Protein AF-A0A9W6RTG1-F1 (afdb_monomer)

Nearest PDB structures (foldseek):
  6u0s-assembly1_D  TM=9.803E-01  e=1.598E-03  Streptomyces marincola
  4cy8-assembly1_B  TM=9.470E-01  e=1.243E-03  Pseudomonas nitroreducens HBP1
  4cy8-assembly1_C  TM=9.472E-01  e=1.598E-03  Pseudomonas nitroreducens HBP1
  4cy8-assembly1_A  TM=9.463E-01  e=1.500E-03  Pseudomonas nitroreducens HBP1
  4z2r-assembly1_B  TM=8.824E-01  e=1.928E-03  Pseudomonas nitroreducens HBP1

Secondary structure (DSSP, 8-state):
---SEEEEEEEE-SS-EEEEEEETTT--EEEEEES-----S-TT-HHHHHTT---TT----------------TTHHHHH--S------TT-

Organism: NCBI:txid478107

pLDDT: mean 88.79, std 11.15, range [56.56, 98.44]

InterPro domains:
  IPR002938 FAD-binding domain [PF01494] (2-89)
  IPR036188 FAD/NAD(P)-binding domain superfamily [G3DSA:3.50.50.60] (1-53)
  IPR036188 FAD/NAD(P)-binding domain superfamily [SSF51905] (2-83)

Sequence (92 aa):
MRFGVRLAGLVPEADHVRAQVIDVATGEERRVRASHVVGADGASSDVRAALGVTMPGREVIGHLSTAFFRADLGPVLREWGTHMCFVRNDAV

Mean predicted aligned error: 7.18 Å

Solvent-accessible surface area (backbone atoms only — not comparable to full-atom values): 6453 Å² total; per-residue (Å²): 141,78,81,64,58,42,83,77,44,69,44,82,54,98,81,33,30,43,34,32,33,27,34,68,88,79,64,51,75,47,77,45,80,34,77,70,84,82,83,81,68,60,96,81,28,63,58,43,54,66,70,68,60,79,71,86,90,76,72,86,91,75,88,82,88,85,83,90,80,90,75,90,53,73,69,56,55,71,74,65,68,70,93,73,86,84,83,86,61,93,90,110

Foldseek 3Di:
DDPQKDWDAWDDDPQWIWTWIARNVPRDIDIDTGRDDDQPPDDPTPPCVNVVNDDPPDDDPDDDDDDDDDDDCDCVCVVVVDPDDDDDDPVD

Structure (mmCIF, N/CA/C/O backbone):
data_AF-A0A9W6RTG1-F1
#
_entry.id   AF-A0A9W6RTG1-F1
#
loop_
_atom_site.group_PDB
_atom_site.id
_atom_site.type_symbol
_atom_site.label_atom_id
_atom_site.label_alt_id
_atom_site.label_comp_id
_atom_site.label_asym_id
_atom_site.label_entity_id
_atom_site.label_seq_id
_atom_site.pdbx_PDB_ins_code
_atom_site.Cartn_x
_atom_site.Cartn_y
_atom_site.Cartn_z
_atom_site.occupancy
_atom_site.B_iso_or_equiv
_atom_site.auth_seq_id
_atom_site.auth_comp_id
_atom_site.auth_asym_id
_atom_site.auth_atom_id
_atom_site.pdbx_PDB_model_num
ATOM 1 N N . MET A 1 1 ? -7.385 15.436 3.887 1.00 88.06 1 MET A N 1
ATOM 2 C CA . MET A 1 1 ? -6.446 14.310 3.678 1.00 88.06 1 MET A CA 1
ATOM 3 C C . MET A 1 1 ? -5.196 14.534 4.521 1.00 88.06 1 MET A C 1
ATOM 5 O O . MET A 1 1 ? -4.831 15.687 4.740 1.00 88.06 1 MET A O 1
ATOM 9 N N . ARG A 1 2 ? -4.583 13.463 5.034 1.00 94.12 2 ARG A N 1
ATOM 10 C CA . ARG A 1 2 ? -3.310 13.488 5.771 1.00 94.12 2 ARG A CA 1
ATOM 11 C C . ARG A 1 2 ? -2.384 12.478 5.096 1.00 94.12 2 ARG A C 1
ATOM 13 O O . ARG A 1 2 ? -2.691 11.293 5.101 1.00 94.12 2 ARG A O 1
ATOM 20 N N . PHE A 1 3 ? -1.326 12.965 4.461 1.00 97.19 3 PHE A N 1
ATOM 21 C CA . PHE A 1 3 ? -0.290 12.125 3.859 1.00 97.19 3 PHE A CA 1
ATOM 22 C C . PHE A 1 3 ? 0.841 11.903 4.863 1.00 97.19 3 PHE A C 1
ATOM 24 O O . PHE A 1 3 ? 0.918 12.622 5.856 1.00 97.19 3 PHE A O 1
ATOM 31 N N . GLY A 1 4 ? 1.700 10.912 4.611 1.00 97.31 4 GLY A N 1
ATOM 32 C CA . GLY A 1 4 ? 2.813 10.595 5.512 1.00 97.31 4 GLY A CA 1
ATOM 33 C C . GLY A 1 4 ? 2.368 10.000 6.849 1.00 97.31 4 GLY A C 1
ATOM 34 O O . GLY A 1 4 ? 3.108 10.073 7.820 1.00 97.31 4 GLY A O 1
ATOM 35 N N . VAL A 1 5 ? 1.165 9.426 6.913 1.00 97.94 5 VAL A N 1
ATOM 36 C CA . VAL A 1 5 ? 0.626 8.779 8.110 1.00 97.94 5 VAL A CA 1
ATOM 37 C C . VAL A 1 5 ? 0.481 7.289 7.837 1.00 97.94 5 VAL A C 1
ATOM 39 O O . VAL A 1 5 ? -0.154 6.897 6.858 1.00 97.94 5 VAL A O 1
ATOM 42 N N . ARG A 1 6 ? 1.061 6.462 8.705 1.00 96.81 6 ARG A N 1
ATOM 43 C CA . ARG A 1 6 ? 1.022 4.999 8.612 1.00 96.81 6 ARG A CA 1
ATOM 44 C C . ARG A 1 6 ? 0.060 4.423 9.647 1.00 96.81 6 ARG A C 1
ATOM 46 O O . ARG A 1 6 ? 0.060 4.868 10.791 1.00 96.81 6 ARG A O 1
ATOM 53 N N . LEU A 1 7 ? -0.725 3.416 9.268 1.00 97.25 7 LEU A N 1
ATOM 54 C CA . LEU A 1 7 ? -1.498 2.607 10.213 1.00 97.25 7 LEU A CA 1
ATOM 55 C C . LEU A 1 7 ? -0.543 1.668 10.966 1.00 97.25 7 LEU A C 1
ATOM 57 O O . LEU A 1 7 ? 0.237 0.950 10.348 1.00 97.25 7 LEU A O 1
ATOM 61 N N . ALA A 1 8 ? -0.580 1.689 12.294 1.00 96.19 8 ALA A N 1
ATOM 62 C CA . ALA A 1 8 ? 0.254 0.843 13.150 1.00 96.19 8 ALA A CA 1
ATOM 63 C C . ALA A 1 8 ? -0.555 -0.199 13.931 1.00 96.19 8 ALA A C 1
ATOM 65 O O . ALA A 1 8 ? -0.006 -1.208 14.361 1.00 96.19 8 ALA A O 1
ATOM 66 N N . GLY A 1 9 ? -1.858 0.027 14.097 1.00 96.12 9 GLY A N 1
ATOM 67 C CA . GLY A 1 9 ? -2.744 -0.909 14.774 1.00 96.12 9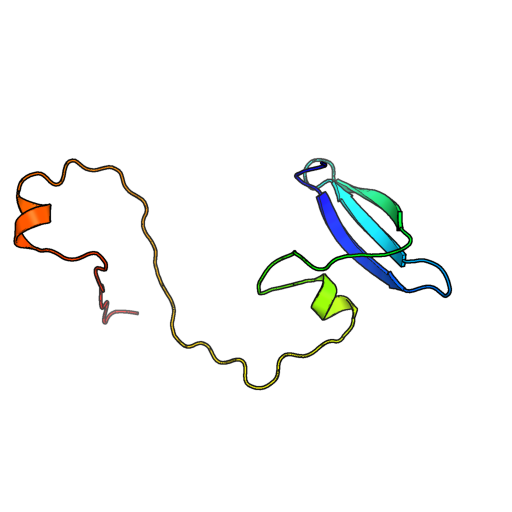 GLY A CA 1
ATOM 68 C C . GLY A 1 9 ? -4.200 -0.652 14.426 1.00 96.12 9 GLY A C 1
ATOM 69 O O . GLY A 1 9 ? -4.601 0.488 14.184 1.00 96.12 9 GLY A O 1
ATOM 70 N N . LEU A 1 10 ? -4.991 -1.719 14.411 1.00 97.44 10 LEU A N 1
ATOM 71 C CA . LEU A 1 10 ? -6.412 -1.678 14.097 1.00 97.44 10 LEU A CA 1
ATOM 72 C C . LEU A 1 10 ? -7.148 -2.647 15.018 1.00 97.44 10 LEU A C 1
ATOM 74 O O . LEU A 1 10 ? -6.881 -3.844 14.991 1.00 97.44 10 LEU A O 1
ATOM 78 N N . VAL A 1 11 ? -8.062 -2.126 15.832 1.00 96.25 11 VAL A N 1
ATOM 79 C CA . VAL A 1 11 ? -8.860 -2.927 16.764 1.00 96.25 11 VAL A CA 1
ATOM 80 C C . VAL A 1 11 ? -10.339 -2.635 16.517 1.00 96.25 11 VAL A C 1
ATOM 82 O O . VAL A 1 11 ? -10.786 -1.517 16.797 1.00 96.25 11 VAL A O 1
ATOM 85 N N . PRO A 1 12 ? -11.096 -3.601 15.971 1.00 95.06 12 PRO A N 1
ATOM 86 C CA . PRO A 1 12 ? -12.550 -3.542 15.962 1.00 95.06 12 PRO A CA 1
ATOM 87 C C . PRO A 1 12 ? -13.080 -3.588 17.396 1.00 95.06 12 PRO A C 1
ATOM 89 O O . PRO A 1 12 ? -12.623 -4.383 18.213 1.00 95.06 12 PRO A O 1
ATOM 92 N N . GLU A 1 13 ? -14.046 -2.735 17.689 1.00 95.62 13 GLU A N 1
ATOM 93 C CA . GLU A 1 13 ? -14.780 -2.683 18.950 1.00 95.62 13 GLU A CA 1
ATOM 94 C C . GLU A 1 13 ? -16.273 -2.909 18.650 1.00 95.62 13 GLU A C 1
ATOM 96 O O . GLU A 1 13 ? -16.666 -3.059 17.493 1.00 95.62 13 GLU A O 1
ATOM 101 N N . ALA A 1 14 ? -17.127 -2.933 19.676 1.00 96.44 14 ALA A N 1
ATOM 102 C CA . ALA A 1 14 ? -18.549 -3.248 19.494 1.00 96.44 14 ALA A CA 1
ATOM 103 C C . ALA A 1 14 ? -19.311 -2.253 18.586 1.00 96.44 14 ALA A C 1
ATOM 105 O O . ALA A 1 14 ? -20.226 -2.656 17.874 1.00 96.44 14 ALA A O 1
ATOM 106 N N . ASP A 1 15 ? -18.954 -0.964 18.613 1.00 96.94 15 ASP A N 1
ATOM 107 C CA . ASP A 1 15 ? -19.672 0.131 17.934 1.00 96.94 15 ASP A CA 1
ATOM 108 C C . ASP A 1 15 ? -18.768 1.037 17.072 1.00 96.94 15 ASP A C 1
ATOM 110 O O . ASP A 1 15 ? -19.229 2.013 16.476 1.00 96.94 15 ASP A O 1
ATOM 114 N N . HIS A 1 16 ? -17.465 0.762 17.039 1.00 97.88 16 HIS A N 1
ATOM 115 C CA . HIS A 1 16 ? -16.477 1.559 16.318 1.00 97.88 16 HIS A CA 1
ATOM 116 C C . HIS A 1 16 ? -15.226 0.738 16.012 1.00 97.88 16 HIS A C 1
ATOM 118 O O . HIS A 1 16 ? -15.077 -0.411 16.415 1.00 97.88 16 HIS A O 1
ATOM 124 N N . VAL A 1 17 ? -14.278 1.371 15.338 1.00 98.00 17 VAL A N 1
ATOM 125 C CA . VAL A 1 17 ? -12.920 0.880 15.157 1.00 98.00 17 VAL A CA 1
ATOM 126 C C . VAL A 1 17 ? -11.966 1.877 15.796 1.00 98.00 17 VAL A C 1
ATOM 128 O O . VAL A 1 17 ? -12.074 3.092 15.586 1.00 98.00 17 VAL A O 1
ATOM 131 N N . ARG A 1 18 ? -11.017 1.365 16.578 1.00 97.88 18 ARG A N 1
ATOM 132 C CA . ARG A 1 18 ? -9.882 2.135 17.080 1.00 97.88 18 ARG A CA 1
ATOM 133 C C . ARG A 1 18 ? -8.668 1.846 16.203 1.00 97.88 18 ARG A C 1
ATOM 135 O O . ARG A 1 18 ? -8.158 0.730 16.190 1.00 97.88 18 ARG A O 1
ATOM 142 N N . ALA A 1 19 ? -8.190 2.865 15.501 1.00 97.69 19 ALA A N 1
ATOM 143 C CA . ALA A 1 19 ? -6.962 2.816 14.719 1.00 97.69 19 ALA A CA 1
ATOM 144 C C . ALA A 1 19 ? -5.843 3.575 15.442 1.00 97.69 19 ALA A C 1
ATOM 146 O O . ALA A 1 19 ? -6.060 4.674 15.954 1.00 97.69 19 ALA A O 1
ATOM 147 N N . GLN A 1 20 ? -4.645 3.006 15.472 1.00 97.88 20 GLN A N 1
ATOM 148 C CA . GLN A 1 20 ? -3.426 3.696 15.877 1.00 97.88 20 GLN A CA 1
ATOM 149 C C . GLN A 1 20 ? -2.660 4.075 14.619 1.00 97.88 20 GLN A C 1
ATOM 151 O O . GLN A 1 20 ? -2.420 3.231 13.755 1.00 97.88 20 GLN A O 1
ATOM 156 N N . VAL A 1 21 ? -2.304 5.347 14.508 1.00 97.75 21 VAL A N 1
ATOM 157 C CA . VAL A 1 21 ? -1.584 5.890 13.363 1.00 97.75 21 VAL A CA 1
ATOM 158 C C . VAL A 1 21 ? -0.324 6.605 13.820 1.00 97.75 21 VAL A C 1
ATOM 160 O O . VAL A 1 21 ? -0.286 7.140 14.926 1.00 97.75 21 VAL A O 1
ATOM 163 N N . ILE A 1 22 ? 0.689 6.615 12.962 1.00 98.44 22 ILE A N 1
ATOM 164 C CA . ILE A 1 22 ? 1.993 7.218 13.232 1.00 98.44 22 ILE A CA 1
ATOM 165 C C . ILE A 1 22 ? 2.295 8.213 12.119 1.00 98.44 22 ILE A C 1
ATOM 167 O O . ILE A 1 22 ? 2.236 7.853 10.940 1.00 98.44 22 ILE A O 1
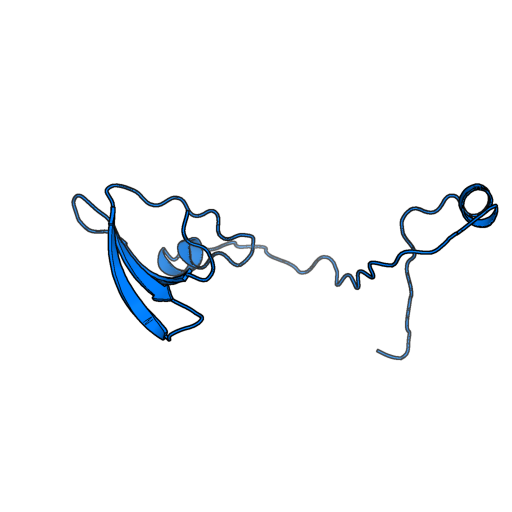ATOM 171 N N . ASP A 1 23 ? 2.606 9.455 12.484 1.00 98.19 23 ASP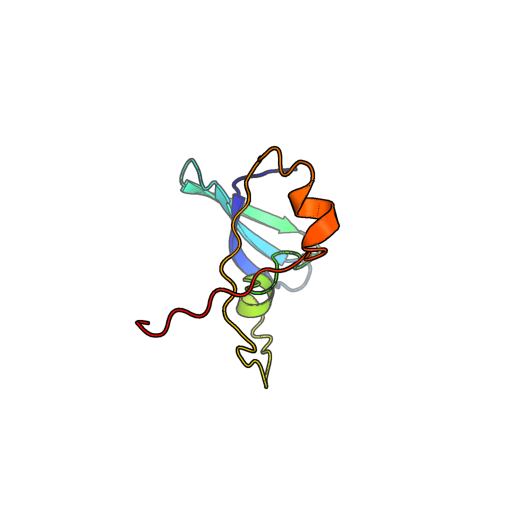 A N 1
ATOM 172 C CA . ASP A 1 23 ? 3.212 10.408 11.556 1.00 98.19 23 ASP A CA 1
ATOM 173 C C . ASP A 1 23 ? 4.634 9.935 11.234 1.00 98.19 23 ASP A C 1
ATOM 175 O O . ASP A 1 23 ? 5.470 9.780 12.119 1.00 98.19 23 ASP A O 1
ATOM 179 N N . VAL A 1 24 ? 4.905 9.643 9.965 1.00 97.88 24 VAL A N 1
ATOM 180 C CA . VAL A 1 24 ? 6.171 9.033 9.541 1.00 97.88 24 VAL A CA 1
ATOM 181 C C . VAL A 1 24 ? 7.338 10.016 9.648 1.00 97.88 24 VAL A C 1
ATOM 183 O O . VAL A 1 24 ? 8.472 9.583 9.833 1.00 97.88 24 VAL A O 1
ATOM 186 N N . ALA A 1 25 ? 7.084 11.322 9.546 1.00 97.94 25 ALA A N 1
ATOM 187 C CA . ALA A 1 25 ? 8.134 12.328 9.623 1.00 97.94 25 ALA A CA 1
ATOM 188 C C . ALA A 1 25 ? 8.555 12.603 11.072 1.00 97.94 25 ALA A C 1
ATOM 190 O O . ALA A 1 25 ? 9.738 12.824 11.328 1.00 97.94 25 ALA A O 1
ATOM 191 N N . THR A 1 26 ? 7.607 12.596 12.014 1.00 97.69 26 THR A N 1
ATOM 192 C CA . THR A 1 26 ? 7.872 12.959 13.418 1.00 97.69 26 THR A CA 1
ATOM 193 C C . THR A 1 26 ? 7.915 11.769 14.374 1.00 97.69 26 THR A C 1
ATOM 195 O O . THR A 1 26 ? 8.443 11.893 15.477 1.00 97.69 26 THR A O 1
ATOM 198 N N . GLY A 1 27 ? 7.352 10.627 13.981 1.00 97.94 27 GLY A N 1
ATOM 199 C CA . GLY A 1 27 ? 7.140 9.469 14.849 1.00 97.94 27 GLY A CA 1
ATOM 200 C C . GLY A 1 27 ? 5.984 9.635 15.841 1.00 97.94 27 GLY A C 1
ATOM 201 O O . GLY A 1 27 ? 5.767 8.749 16.663 1.00 97.94 27 GLY A O 1
ATOM 202 N N . GLU A 1 28 ? 5.238 10.742 15.794 1.00 98.19 28 GLU A N 1
ATOM 203 C CA . GLU A 1 28 ? 4.138 10.991 16.726 1.00 98.19 28 GLU A CA 1
ATOM 204 C C . GLU A 1 28 ? 2.998 9.986 16.514 1.00 98.19 28 GLU A C 1
ATOM 206 O O . GLU A 1 28 ? 2.476 9.831 15.405 1.00 98.19 28 GLU A O 1
ATOM 211 N N . GLU A 1 29 ? 2.570 9.336 17.597 1.00 98.19 29 GLU A N 1
ATOM 212 C CA . GLU A 1 29 ? 1.459 8.393 17.569 1.00 98.19 29 GLU A CA 1
ATOM 213 C C . GLU A 1 29 ? 0.133 9.049 17.944 1.00 98.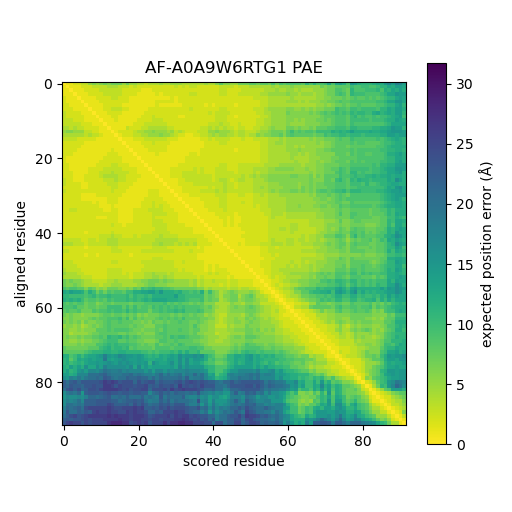19 29 GLU A C 1
ATOM 215 O O . GLU A 1 29 ? 0.028 9.816 18.903 1.00 98.19 29 GLU A O 1
ATOM 220 N N . ARG A 1 30 ? -0.927 8.685 17.222 1.00 97.38 30 ARG A N 1
ATOM 221 C CA . ARG A 1 30 ? -2.287 9.158 17.484 1.00 97.38 30 ARG A CA 1
ATOM 222 C C . ARG A 1 30 ? -3.284 8.016 17.404 1.00 97.38 30 ARG A C 1
ATOM 224 O O . ARG A 1 30 ? -3.114 7.063 16.646 1.00 97.38 30 ARG A O 1
ATOM 231 N N . ARG A 1 31 ? -4.369 8.134 18.170 1.00 97.88 31 ARG A N 1
ATOM 232 C CA . ARG A 1 31 ? -5.511 7.214 18.110 1.00 97.88 31 ARG A CA 1
ATOM 233 C C . ARG A 1 31 ? -6.675 7.878 17.394 1.00 97.88 31 ARG A C 1
ATOM 235 O O . ARG A 1 31 ? -7.066 8.991 17.732 1.00 97.88 31 ARG A O 1
ATOM 242 N N . VAL A 1 32 ? -7.243 7.168 16.430 1.00 97.56 32 VAL A N 1
ATOM 243 C CA . VAL A 1 32 ? -8.417 7.581 15.668 1.00 97.56 32 VAL A CA 1
ATOM 244 C C . VAL A 1 32 ? -9.559 6.630 16.003 1.00 97.56 32 VAL A C 1
ATOM 246 O O . VAL A 1 32 ? -9.422 5.415 15.871 1.00 97.56 32 VAL A O 1
ATOM 249 N N . ARG A 1 33 ? -10.691 7.187 16.439 1.00 98.19 33 ARG A N 1
ATOM 250 C CA . ARG A 1 33 ? -11.962 6.469 16.566 1.00 98.19 33 ARG A CA 1
ATOM 251 C C . ARG A 1 33 ? -12.799 6.765 15.328 1.00 98.19 33 ARG A C 1
ATOM 253 O O . ARG A 1 33 ? -13.063 7.928 15.037 1.00 98.19 33 ARG A O 1
ATOM 260 N N . ALA A 1 34 ? -13.213 5.724 14.619 1.00 97.75 34 ALA A N 1
ATOM 261 C CA . ALA A 1 34 ? -14.059 5.840 13.437 1.00 97.75 34 ALA A CA 1
ATOM 262 C C . ALA A 1 34 ? -15.170 4.792 13.487 1.00 97.75 34 ALA A C 1
ATOM 264 O O . ALA A 1 34 ? -14.952 3.697 13.990 1.00 97.75 34 ALA A O 1
ATOM 265 N N . SER A 1 35 ? -16.352 5.097 12.950 1.00 98.19 35 SER A N 1
ATOM 266 C CA . SER A 1 35 ? -17.429 4.101 12.856 1.00 98.19 35 SER A CA 1
ATOM 267 C C . SER A 1 35 ? -17.068 2.956 11.904 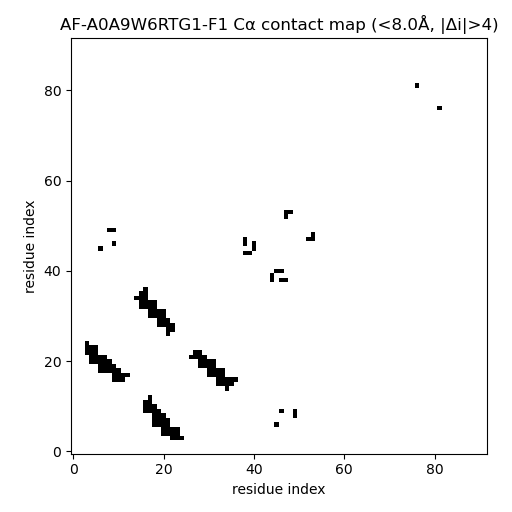1.00 98.19 35 SER A C 1
ATOM 269 O O . SER A 1 35 ? -17.504 1.833 12.109 1.00 98.19 35 SER A O 1
ATOM 271 N N . HIS A 1 36 ? -16.259 3.236 10.877 1.00 96.69 36 HIS A N 1
ATOM 272 C CA . HIS A 1 36 ? -15.843 2.272 9.860 1.00 96.69 36 HIS A CA 1
ATOM 273 C C . HIS A 1 36 ? -14.418 2.571 9.384 1.00 96.69 36 HIS A C 1
ATOM 275 O O . HIS A 1 36 ? -13.947 3.706 9.487 1.00 96.69 36 HIS A O 1
ATOM 281 N N . VAL A 1 37 ? -13.758 1.561 8.813 1.00 97.12 37 VAL A N 1
ATOM 282 C CA . VAL A 1 37 ? -12.451 1.675 8.149 1.00 97.12 37 VAL A CA 1
ATOM 283 C C . VAL A 1 37 ? -12.523 0.976 6.794 1.00 97.12 37 VAL A C 1
ATOM 285 O O . VAL A 1 37 ? -13.076 -0.115 6.687 1.00 97.12 37 VAL A O 1
ATOM 288 N N . VAL A 1 38 ? -11.956 1.604 5.761 1.00 97.00 38 VAL A N 1
ATOM 289 C CA . VAL A 1 38 ? -11.847 1.041 4.407 1.00 97.00 38 VAL A CA 1
ATOM 290 C C . VAL A 1 38 ? -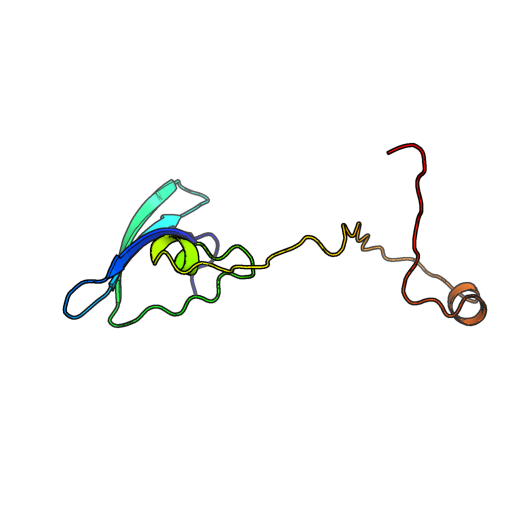10.383 0.686 4.143 1.00 97.00 38 VAL A C 1
ATOM 292 O O . VAL A 1 38 ? -9.526 1.569 4.144 1.00 97.00 38 VAL A O 1
ATOM 295 N N . GLY A 1 39 ? -10.095 -0.599 3.923 1.00 96.38 39 GLY A N 1
ATOM 296 C CA . GLY A 1 39 ? -8.760 -1.081 3.551 1.00 96.38 39 GLY A CA 1
ATOM 297 C C . GLY A 1 39 ? -8.453 -0.794 2.083 1.00 96.38 39 GLY A C 1
ATOM 298 O O . GLY A 1 39 ? -8.818 -1.577 1.211 1.00 96.38 39 GLY A O 1
ATOM 299 N N . ALA A 1 40 ? -7.810 0.342 1.813 1.00 97.12 40 ALA A N 1
ATOM 300 C CA . ALA A 1 40 ? -7.394 0.784 0.476 1.00 97.12 40 ALA A CA 1
ATOM 301 C C . ALA A 1 40 ? -5.864 0.970 0.380 1.00 97.12 40 ALA A C 1
ATOM 303 O O . ALA A 1 40 ? -5.366 1.858 -0.306 1.00 97.12 40 ALA A O 1
ATOM 304 N N . ASP A 1 41 ? -5.117 0.138 1.102 1.00 96.50 41 ASP A N 1
ATOM 305 C CA . ASP A 1 41 ? -3.669 0.201 1.343 1.00 96.50 41 ASP A CA 1
ATOM 306 C C . ASP A 1 41 ? -2.839 -0.721 0.421 1.00 96.50 41 ASP A C 1
ATOM 308 O O . ASP A 1 41 ? -1.647 -0.937 0.630 1.00 96.50 41 ASP A O 1
ATOM 312 N N . GLY A 1 42 ? -3.449 -1.223 -0.656 1.00 95.44 42 GLY A N 1
ATOM 313 C CA . GLY A 1 42 ? -2.759 -1.922 -1.743 1.00 95.44 42 GLY A CA 1
ATOM 314 C C . GLY A 1 42 ? -2.532 -3.422 -1.517 1.00 95.44 42 GLY A C 1
ATOM 315 O O . GLY A 1 42 ? -3.091 -4.052 -0.620 1.00 95.44 42 GLY A O 1
ATOM 316 N N . ALA A 1 43 ? -1.718 -4.037 -2.383 1.00 92.31 43 ALA A N 1
ATOM 317 C CA . ALA A 1 43 ? -1.559 -5.496 -2.443 1.00 92.31 43 ALA A CA 1
ATOM 318 C C . ALA A 1 43 ? -1.042 -6.109 -1.123 1.00 92.31 43 ALA A C 1
ATOM 320 O O . ALA A 1 43 ? -1.503 -7.174 -0.694 1.00 92.31 43 ALA A O 1
ATOM 321 N N . SER A 1 44 ? -0.141 -5.406 -0.436 1.00 90.44 44 SER A N 1
ATOM 322 C CA . SER A 1 44 ? 0.436 -5.807 0.854 1.00 90.44 44 SER A CA 1
ATOM 323 C C . SER A 1 44 ? -0.349 -5.283 2.065 1.00 90.44 44 SER A C 1
ATOM 325 O O . SER A 1 44 ? 0.245 -5.115 3.115 1.00 90.44 44 SER A O 1
ATOM 327 N N . SER A 1 45 ? -1.658 -5.046 1.910 1.00 95.25 45 SER A N 1
ATOM 328 C CA . SER A 1 45 ? -2.559 -4.474 2.925 1.00 95.25 45 SER A CA 1
ATOM 329 C C . SER A 1 45 ? -2.281 -4.908 4.374 1.00 95.25 45 SER A C 1
ATOM 331 O O . SER A 1 45 ? -2.422 -6.089 4.719 1.00 95.25 45 SER A O 1
ATOM 333 N N . ASP A 1 46 ? -1.978 -3.919 5.215 1.00 94.38 46 ASP A N 1
ATOM 334 C CA . ASP A 1 46 ? -1.863 -4.025 6.669 1.00 94.38 46 ASP A CA 1
ATOM 335 C C . ASP A 1 46 ? -3.245 -4.194 7.309 1.00 94.38 46 ASP A C 1
ATOM 337 O O . ASP A 1 46 ? -3.392 -4.935 8.279 1.00 94.38 46 ASP A O 1
ATOM 341 N N . VAL A 1 47 ? -4.288 -3.567 6.746 1.00 96.75 47 VAL A N 1
ATOM 342 C CA . VAL A 1 47 ? -5.675 -3.745 7.218 1.00 96.75 47 VAL A CA 1
ATOM 343 C C . VAL A 1 47 ?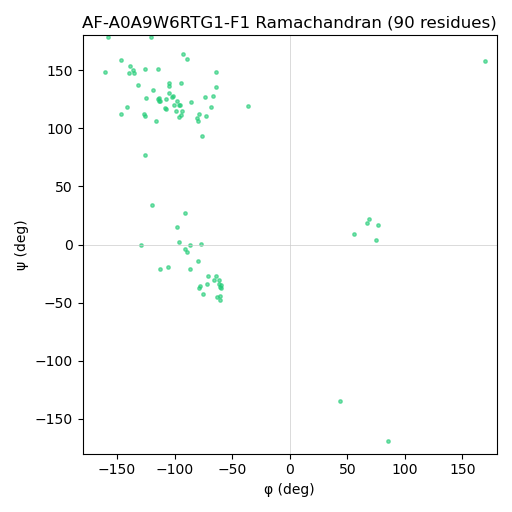 -6.098 -5.207 7.099 1.00 96.75 47 VAL A C 1
ATOM 345 O O . VAL A 1 47 ? -6.613 -5.789 8.053 1.00 96.75 47 VAL A O 1
ATOM 348 N N . ARG A 1 48 ? -5.848 -5.825 5.939 1.00 95.62 48 ARG A N 1
ATOM 349 C CA . ARG A 1 48 ? -6.153 -7.241 5.706 1.00 95.62 48 ARG A CA 1
ATOM 350 C C . ARG A 1 48 ? -5.385 -8.137 6.682 1.00 95.62 48 ARG A C 1
ATOM 352 O O . ARG A 1 48 ? -5.972 -9.061 7.244 1.00 95.62 48 ARG A O 1
ATOM 359 N N . ALA A 1 49 ? -4.099 -7.849 6.893 1.00 93.12 49 ALA A N 1
ATOM 360 C CA . ALA A 1 49 ? -3.253 -8.594 7.821 1.00 93.12 49 ALA A CA 1
ATOM 361 C C . ALA A 1 49 ? -3.746 -8.478 9.275 1.00 93.12 49 ALA A C 1
ATOM 363 O O . ALA A 1 49 ? -3.876 -9.496 9.950 1.00 93.12 49 ALA A O 1
ATOM 364 N N . ALA A 1 50 ? -4.095 -7.272 9.732 1.00 93.38 50 ALA A N 1
ATOM 365 C CA . ALA A 1 50 ? -4.608 -7.025 11.081 1.00 93.38 50 ALA A CA 1
ATOM 366 C C . ALA A 1 50 ? -5.931 -7.758 11.366 1.00 93.38 50 ALA A C 1
ATOM 368 O O . ALA A 1 50 ? -6.188 -8.148 12.502 1.00 93.38 50 ALA A O 1
ATOM 369 N N . LEU A 1 51 ? -6.755 -7.975 10.338 1.00 93.88 51 LEU A N 1
ATOM 370 C CA . LEU A 1 51 ? -8.009 -8.727 10.438 1.00 93.88 51 LEU A CA 1
ATOM 371 C C . LEU A 1 51 ? -7.833 -10.245 10.258 1.00 93.88 51 LEU A C 1
ATOM 373 O O . LEU A 1 51 ? -8.819 -10.977 10.294 1.00 93.88 51 LEU A O 1
ATOM 377 N N . GLY A 1 52 ? -6.608 -10.734 10.035 1.00 93.56 52 GLY A N 1
ATOM 378 C CA . GLY A 1 52 ? -6.342 -12.160 9.820 1.00 93.56 52 GLY A CA 1
ATOM 379 C C . GLY A 1 52 ? -6.926 -12.716 8.516 1.00 93.56 52 GLY A C 1
ATOM 380 O O . GLY A 1 52 ? -7.083 -13.928 8.373 1.00 93.56 52 GLY A O 1
ATOM 381 N N . VAL A 1 53 ? -7.256 -11.853 7.552 1.00 93.75 53 VAL A N 1
ATOM 382 C CA . VAL A 1 53 ? -7.824 -12.274 6.267 1.00 93.75 53 VAL A CA 1
ATOM 383 C C . VAL A 1 53 ? -6.697 -12.795 5.375 1.00 93.75 53 VAL A C 1
ATOM 385 O O . VAL A 1 53 ? -5.810 -12.053 4.947 1.00 93.75 53 VAL A O 1
ATOM 388 N N . THR A 1 54 ? -6.714 -14.094 5.093 1.00 92.31 54 THR A N 1
ATOM 389 C CA . THR A 1 54 ? -5.673 -14.754 4.295 1.00 92.31 54 THR A CA 1
ATOM 390 C C . THR A 1 54 ? -5.989 -14.725 2.796 1.00 92.31 54 THR A C 1
ATOM 392 O O . THR A 1 54 ? -7.127 -14.520 2.382 1.00 92.31 54 THR A O 1
ATOM 395 N N . MET A 1 55 ? -4.954 -14.905 1.970 1.00 90.75 55 MET A N 1
ATOM 396 C CA . MET A 1 55 ? -5.037 -14.969 0.502 1.00 90.75 55 MET A CA 1
ATOM 397 C C . MET A 1 55 ? -4.385 -16.278 0.023 1.00 90.75 55 MET A C 1
ATOM 399 O O . MET A 1 55 ? -3.221 -16.259 -0.390 1.00 90.75 55 MET A O 1
ATOM 403 N N . PRO A 1 56 ? -5.070 -17.429 0.155 1.00 89.62 56 PRO A N 1
ATOM 404 C CA . PRO A 1 56 ? -4.522 -18.719 -0.256 1.00 89.62 56 PRO A CA 1
ATOM 405 C C . PRO A 1 56 ? -4.276 -18.760 -1.772 1.00 89.62 56 PRO A C 1
ATOM 407 O O . PRO A 1 56 ? -4.989 -18.119 -2.540 1.00 89.62 56 PRO A O 1
ATOM 410 N N . GLY A 1 57 ? -3.259 -19.513 -2.204 1.00 84.88 57 GLY A N 1
ATOM 411 C CA . GLY A 1 57 ? -2.911 -19.647 -3.627 1.00 84.88 57 GLY A CA 1
ATOM 412 C C . GLY A 1 57 ? -2.177 -18.442 -4.226 1.00 84.88 57 GLY A C 1
ATOM 413 O O . GLY A 1 57 ? -2.126 -18.292 -5.443 1.00 84.88 57 GLY A O 1
ATOM 414 N N . ARG A 1 58 ? -1.613 -17.557 -3.393 1.00 82.56 58 ARG A N 1
ATOM 415 C CA . ARG A 1 58 ? -0.770 -16.460 -3.874 1.00 82.56 58 ARG A CA 1
ATOM 416 C C . ARG A 1 58 ? 0.585 -16.998 -4.333 1.00 82.56 58 ARG A C 1
ATOM 418 O O . ARG A 1 58 ? 1.418 -17.352 -3.505 1.00 82.56 58 ARG A O 1
ATOM 425 N N . GLU A 1 59 ? 0.821 -16.955 -5.637 1.00 86.94 59 GLU A N 1
ATOM 426 C CA . GLU A 1 59 ? 2.113 -17.265 -6.250 1.00 86.94 59 GLU A CA 1
ATOM 427 C C . GLU A 1 59 ? 2.727 -16.029 -6.913 1.00 86.94 59 GLU A C 1
ATOM 429 O O . GLU A 1 59 ? 2.030 -15.107 -7.350 1.00 86.94 59 GLU A O 1
ATOM 434 N N . VAL A 1 60 ? 4.059 -15.993 -6.967 1.00 87.56 60 VAL A N 1
ATOM 435 C CA . VAL A 1 60 ? 4.783 -14.972 -7.725 1.00 87.56 60 VAL A CA 1
ATOM 436 C C . VAL A 1 60 ? 4.787 -15.391 -9.190 1.00 87.56 60 VAL A C 1
ATOM 438 O O . VAL A 1 60 ? 5.488 -16.319 -9.571 1.00 87.56 60 VAL A O 1
ATOM 441 N N . ILE A 1 61 ? 4.018 -14.679 -10.012 1.00 87.81 61 ILE A N 1
ATOM 442 C CA . ILE A 1 61 ? 3.945 -14.929 -11.461 1.00 87.81 61 ILE A CA 1
ATOM 443 C C . ILE A 1 61 ? 5.123 -14.320 -12.240 1.00 87.81 61 ILE A C 1
ATOM 445 O O . ILE A 1 61 ? 5.323 -14.639 -13.408 1.00 87.81 61 ILE A O 1
ATOM 449 N N . GLY A 1 62 ? 5.894 -13.425 -11.614 1.00 85.19 62 GLY A N 1
ATOM 450 C CA . GLY A 1 62 ? 7.072 -12.803 -12.212 1.00 85.19 62 GLY A CA 1
ATOM 451 C C . GLY A 1 62 ? 7.629 -11.643 -11.388 1.00 85.19 62 GLY A C 1
ATOM 452 O O . GLY A 1 62 ? 6.917 -11.017 -10.601 1.00 85.19 62 GLY A O 1
ATOM 453 N N . HIS A 1 63 ? 8.910 -11.343 -11.605 1.00 86.06 63 HIS A N 1
ATOM 454 C CA . HIS A 1 63 ? 9.579 -10.148 -11.096 1.00 86.06 63 HIS A CA 1
ATOM 455 C C . HIS A 1 63 ? 9.817 -9.182 -12.256 1.00 86.06 63 HIS A C 1
ATOM 457 O O . HIS A 1 63 ? 10.391 -9.554 -13.277 1.00 86.06 63 HIS A O 1
ATOM 463 N N . LEU A 1 64 ? 9.349 -7.945 -12.108 1.00 84.75 64 LEU A N 1
ATOM 464 C CA . LEU A 1 64 ? 9.411 -6.920 -13.146 1.00 84.75 64 LEU A CA 1
ATOM 465 C C . LEU A 1 64 ? 10.342 -5.797 -12.691 1.00 84.75 64 LEU A C 1
ATOM 467 O O . LEU A 1 64 ? 10.101 -5.170 -11.660 1.00 84.75 64 LEU A O 1
ATOM 471 N N . SER A 1 65 ? 11.360 -5.504 -13.494 1.00 84.31 65 SER A N 1
ATOM 472 C CA . SER A 1 65 ? 12.190 -4.308 -13.342 1.00 84.31 65 SER A CA 1
ATOM 473 C C . SER A 1 65 ? 11.665 -3.229 -14.281 1.00 84.31 65 SER A C 1
ATOM 475 O O . SER A 1 65 ? 11.779 -3.352 -15.498 1.00 84.31 65 SER A O 1
ATOM 477 N N . THR A 1 66 ? 11.058 -2.182 -13.723 1.00 84.81 66 THR A N 1
ATOM 478 C CA . THR A 1 66 ? 10.494 -1.072 -14.507 1.00 84.81 66 THR A CA 1
ATOM 479 C C . THR A 1 66 ? 11.434 0.126 -14.459 1.00 84.81 66 THR A C 1
ATOM 481 O O . THR A 1 66 ? 11.792 0.580 -13.374 1.00 84.81 66 THR A O 1
ATOM 484 N N . ALA A 1 67 ? 11.805 0.662 -15.623 1.00 84.50 67 ALA A N 1
ATOM 485 C CA . ALA A 1 67 ? 12.578 1.895 -15.734 1.00 84.50 67 ALA A CA 1
ATOM 486 C C . ALA A 1 67 ? 11.723 2.998 -16.363 1.00 84.50 67 ALA A C 1
ATOM 488 O O . ALA A 1 67 ? 11.227 2.852 -17.479 1.00 84.50 67 ALA A O 1
ATOM 489 N N . PHE A 1 68 ? 11.583 4.117 -15.653 1.00 86.69 68 PHE A N 1
ATOM 490 C CA . PHE A 1 68 ? 10.974 5.328 -16.192 1.00 86.69 68 PHE A CA 1
ATOM 491 C C . PHE A 1 68 ? 12.080 6.259 -16.679 1.00 86.69 68 PHE A C 1
ATOM 493 O O . PHE A 1 68 ? 12.932 6.677 -15.897 1.00 86.69 68 PHE A O 1
ATOM 500 N N . PHE A 1 69 ? 12.068 6.590 -17.965 1.00 82.69 69 PHE A N 1
ATOM 501 C CA . PHE A 1 69 ? 13.026 7.514 -18.560 1.00 82.69 69 PHE A CA 1
ATOM 502 C C . PHE A 1 69 ? 12.330 8.444 -19.547 1.00 82.69 69 PHE A C 1
ATOM 504 O O . PHE A 1 69 ? 11.301 8.110 -20.137 1.00 82.69 69 PHE A O 1
ATOM 511 N N . ARG A 1 70 ? 12.914 9.628 -19.732 1.00 86.12 70 ARG A N 1
ATOM 512 C CA . ARG A 1 70 ? 12.547 10.544 -20.807 1.00 86.12 70 ARG A CA 1
ATOM 513 C C . ARG A 1 70 ? 13.675 10.533 -21.828 1.00 86.12 70 ARG A C 1
ATOM 515 O O . ARG A 1 70 ? 14.785 10.938 -21.507 1.00 86.12 70 ARG A O 1
ATOM 522 N N . ALA A 1 71 ? 13.379 10.086 -23.039 1.00 86.25 71 ALA A N 1
ATOM 523 C CA . ALA A 1 71 ? 14.309 10.106 -24.160 1.00 86.25 71 ALA A CA 1
ATOM 524 C C . ALA A 1 71 ? 13.565 10.515 -25.433 1.00 86.25 71 ALA A C 1
ATOM 526 O O . ALA A 1 71 ? 12.383 10.197 -25.585 1.00 86.25 71 ALA A O 1
ATOM 527 N N . ASP A 1 72 ? 14.250 11.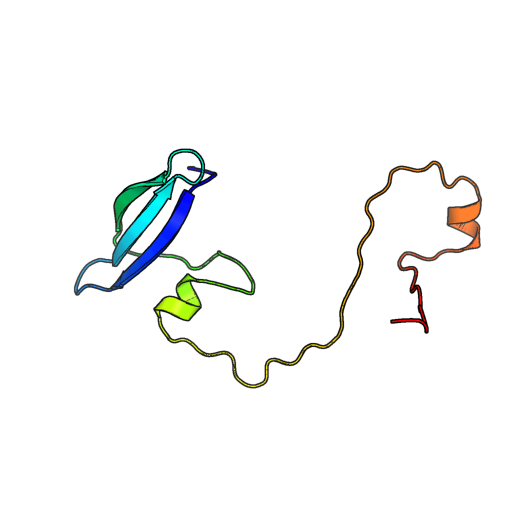214 -26.337 1.00 87.88 72 ASP A N 1
ATOM 528 C CA . ASP A 1 72 ? 13.770 11.363 -27.708 1.00 87.88 72 ASP A CA 1
ATOM 529 C C . ASP A 1 72 ? 14.113 10.084 -28.474 1.00 87.88 72 ASP A C 1
ATOM 531 O O . ASP A 1 72 ? 15.276 9.806 -28.761 1.00 87.88 72 ASP A O 1
ATOM 535 N N . LEU A 1 73 ? 13.094 9.270 -28.733 1.00 84.94 73 LEU A N 1
ATOM 536 C CA . LEU A 1 73 ? 13.247 7.984 -29.407 1.00 84.94 73 LEU A CA 1
ATOM 537 C C . LEU A 1 73 ? 13.106 8.094 -30.933 1.00 84.94 73 LEU A C 1
ATOM 539 O O . LEU A 1 73 ? 13.288 7.093 -31.624 1.00 84.94 73 LEU A O 1
ATOM 543 N N . GLY A 1 74 ? 12.797 9.283 -31.470 1.00 86.00 74 GLY A N 1
ATOM 544 C CA . GLY A 1 74 ? 12.808 9.567 -32.904 1.00 86.00 74 GLY A CA 1
ATOM 545 C C . GLY A 1 74 ? 12.171 8.475 -33.792 1.00 86.00 74 GLY A C 1
ATOM 546 O O . GLY A 1 74 ? 11.082 7.974 -33.491 1.00 86.00 74 GLY A O 1
ATOM 547 N N . PRO A 1 75 ? 12.823 8.093 -34.908 1.00 84.06 75 PRO A N 1
ATOM 548 C CA . PRO A 1 75 ? 12.349 7.029 -35.799 1.00 84.06 75 PRO A CA 1
ATOM 549 C C . PRO A 1 75 ? 12.309 5.630 -35.163 1.00 8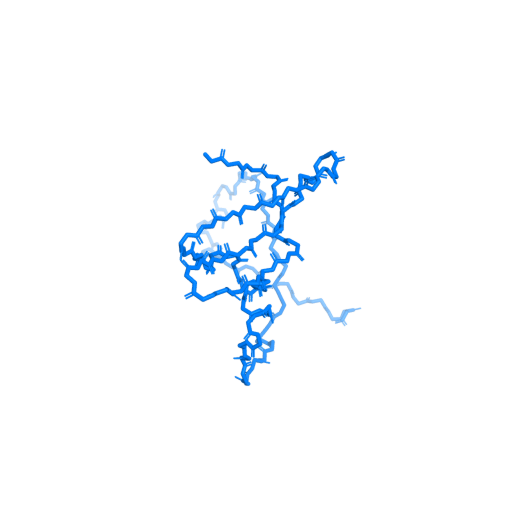4.06 75 PRO A C 1
ATOM 551 O O . PRO A 1 75 ? 11.466 4.821 -35.553 1.00 84.06 75 PRO A O 1
ATOM 554 N N . VAL A 1 76 ? 13.160 5.361 -34.164 1.00 81.12 76 VAL A N 1
ATOM 555 C CA . VAL A 1 76 ? 13.309 4.035 -33.530 1.00 81.12 76 VAL A CA 1
ATOM 556 C C . VAL A 1 76 ? 11.991 3.561 -32.919 1.00 81.12 76 VAL A C 1
ATOM 558 O O . VAL A 1 76 ? 11.653 2.383 -33.006 1.00 81.12 76 VAL A O 1
ATOM 561 N N . LEU A 1 77 ? 11.189 4.482 -32.374 1.00 82.81 77 LEU A N 1
ATOM 562 C CA . LEU A 1 77 ? 9.879 4.148 -31.811 1.00 82.81 77 LEU A CA 1
ATOM 563 C C . LEU A 1 77 ? 8.918 3.543 -32.853 1.00 82.81 77 LEU A C 1
ATOM 565 O O . LEU A 1 77 ? 8.137 2.654 -32.519 1.00 82.81 77 LEU A O 1
ATOM 569 N N . ARG A 1 78 ? 8.966 4.010 -34.109 1.00 75.06 78 ARG A N 1
ATOM 570 C CA . ARG A 1 78 ? 8.100 3.499 -35.190 1.00 75.06 78 ARG A CA 1
ATOM 571 C C . ARG A 1 78 ? 8.589 2.162 -35.727 1.00 75.06 78 ARG A C 1
ATOM 573 O O . ARG A 1 78 ? 7.770 1.334 -36.103 1.00 75.06 78 ARG A O 1
ATOM 580 N N . GLU A 1 79 ? 9.904 1.981 -35.780 1.00 77.25 79 GLU A N 1
ATOM 581 C CA . GLU A 1 79 ? 10.535 0.786 -36.336 1.00 77.25 79 GLU A CA 1
ATOM 582 C C . GLU A 1 79 ? 10.429 -0.411 -35.387 1.00 77.25 79 GLU A C 1
ATOM 584 O O . GLU A 1 79 ? 10.118 -1.516 -35.819 1.00 77.25 79 GLU A O 1
ATOM 589 N N . TRP A 1 80 ? 10.644 -0.200 -34.085 1.00 73.56 80 TRP A N 1
ATOM 590 C CA . TRP A 1 80 ? 10.656 -1.299 -33.117 1.00 73.56 80 TRP A CA 1
ATOM 591 C C . TRP A 1 80 ? 9.268 -1.638 -32.571 1.00 73.56 80 TRP A C 1
ATOM 593 O O . TRP A 1 80 ? 9.080 -2.740 -32.057 1.00 73.56 80 TRP A O 1
ATOM 603 N N . GLY A 1 81 ? 8.304 -0.710 -32.641 1.00 64.06 81 GLY A N 1
ATOM 604 C CA . GLY A 1 81 ? 6.891 -0.932 -32.291 1.00 64.06 81 GLY A CA 1
ATOM 605 C C . GLY A 1 81 ? 6.618 -1.473 -30.877 1.00 64.06 81 GLY A C 1
ATOM 606 O O . GLY A 1 81 ? 5.497 -1.874 -30.575 1.00 64.06 81 GLY A O 1
ATOM 607 N N . THR A 1 82 ? 7.631 -1.535 -30.010 1.00 59.56 82 THR A N 1
ATOM 608 C CA . THR A 1 82 ? 7.598 -2.344 -28.790 1.00 59.56 82 THR A CA 1
ATOM 609 C C . THR A 1 82 ? 7.290 -1.479 -27.576 1.00 59.56 82 THR A C 1
ATOM 611 O O . THR A 1 82 ? 8.047 -0.578 -27.225 1.00 59.56 82 THR A O 1
ATOM 614 N N . HIS A 1 83 ? 6.190 -1.798 -26.895 1.00 65.12 83 HIS A N 1
ATOM 615 C CA . HIS A 1 83 ? 5.773 -1.150 -25.647 1.00 65.12 83 HIS A CA 1
ATOM 616 C C . HIS A 1 83 ? 6.352 -1.819 -24.381 1.00 65.12 83 HIS A C 1
ATOM 618 O O . HIS A 1 83 ? 6.177 -1.295 -23.284 1.00 65.12 83 HIS A O 1
ATOM 624 N N . MET A 1 84 ? 7.041 -2.962 -24.518 1.00 61.69 84 MET A N 1
ATOM 625 C CA . MET A 1 84 ? 7.600 -3.746 -23.410 1.00 61.69 84 MET A CA 1
ATOM 626 C C . MET A 1 84 ? 8.910 -4.425 -23.832 1.00 61.69 84 MET A C 1
ATOM 628 O O . MET A 1 84 ? 8.908 -5.319 -24.672 1.00 61.69 84 MET A O 1
ATOM 632 N N . CYS A 1 85 ? 10.034 -3.998 -23.254 1.00 64.25 85 CYS A N 1
ATOM 633 C CA . CYS A 1 85 ? 11.343 -4.606 -23.486 1.00 64.25 85 CYS A CA 1
ATOM 634 C C . CYS A 1 85 ? 11.630 -5.628 -22.381 1.00 64.25 85 CYS A C 1
ATOM 636 O O . CYS A 1 85 ? 11.670 -5.270 -21.204 1.00 64.25 85 CYS A O 1
ATOM 638 N N . PHE A 1 86 ? 11.830 -6.891 -22.752 1.00 64.31 86 PHE A N 1
ATOM 639 C CA . PHE A 1 86 ? 12.270 -7.924 -21.820 1.00 64.31 86 PHE A CA 1
ATOM 640 C C . PHE A 1 86 ? 13.787 -8.041 -21.877 1.00 64.31 86 PHE A C 1
ATOM 642 O O . PHE A 1 86 ? 14.345 -8.459 -22.889 1.00 64.31 86 PHE A O 1
ATOM 649 N N . VAL A 1 87 ? 14.453 -7.705 -20.776 1.00 66.31 87 VAL A N 1
ATOM 650 C CA . VAL A 1 87 ? 15.881 -7.976 -20.612 1.00 66.31 87 VAL A CA 1
ATOM 651 C C . VAL A 1 87 ? 16.015 -9.297 -19.868 1.00 66.31 87 VAL A C 1
ATOM 653 O O . VAL A 1 87 ? 15.670 -9.387 -18.691 1.00 66.31 87 VAL A O 1
ATOM 656 N N . ARG A 1 88 ? 16.503 -10.329 -20.558 1.00 60.22 88 ARG A N 1
ATOM 657 C CA . ARG A 1 88 ? 16.971 -11.556 -19.911 1.00 60.22 88 ARG A CA 1
ATOM 658 C C . ARG A 1 88 ? 18.431 -11.343 -19.518 1.00 60.22 88 ARG A C 1
ATOM 660 O O . ARG A 1 88 ? 19.247 -11.010 -20.372 1.00 60.22 88 ARG A O 1
ATOM 667 N N . ASN A 1 89 ? 18.737 -11.498 -18.237 1.00 66.62 89 ASN A N 1
ATOM 668 C CA . ASN A 1 89 ? 20.099 -11.461 -17.724 1.00 66.62 89 ASN A CA 1
ATOM 669 C C . ASN A 1 89 ? 20.417 -12.837 -17.137 1.00 66.62 89 ASN A C 1
ATOM 671 O O . ASN A 1 89 ? 19.910 -13.163 -16.074 1.00 66.62 89 ASN A O 1
ATOM 675 N N . ASP A 1 90 ? 21.234 -13.627 -17.832 1.00 76.31 90 ASP A N 1
ATOM 676 C CA . ASP A 1 90 ? 21.562 -15.003 -17.431 1.00 76.31 90 ASP A CA 1
ATOM 677 C C . ASP A 1 90 ? 22.586 -15.074 -16.274 1.00 76.31 90 ASP A C 1
ATOM 679 O O . ASP A 1 90 ? 22.984 -16.161 -15.862 1.00 76.31 90 ASP A O 1
ATOM 683 N N . ALA A 1 91 ? 23.042 -13.924 -15.759 1.00 71.31 91 ALA A N 1
ATOM 684 C CA . ALA A 1 91 ? 23.996 -13.827 -14.652 1.00 71.31 91 ALA A CA 1
ATOM 685 C C . ALA A 1 91 ? 23.344 -13.625 -13.264 1.00 71.31 91 ALA A C 1
ATOM 687 O O . ALA A 1 91 ? 24.073 -13.477 -12.280 1.00 71.31 91 ALA A O 1
ATOM 688 N N . VAL A 1 92 ? 22.006 -13.599 -13.179 1.00 56.56 92 VAL A N 1
ATOM 689 C CA . VAL A 1 92 ? 21.211 -13.577 -11.930 1.00 56.56 92 VAL A CA 1
ATOM 690 C C . VAL A 1 92 ? 20.172 -14.684 -11.917 1.00 56.56 92 VAL A C 1
ATOM 692 O O . VAL A 1 92 ? 19.541 -14.910 -12.971 1.00 56.56 92 VAL A O 1
#

Radius of gyration: 21.43 Å; Cα contacts (8 Å, |Δi|>4): 78; chains: 1; bounding box: 44×34×56 Å